Protein AF-A0A838GQW8-F1 (afdb_monomer_lite)

Secondary structure (DSSP, 8-state):
----STTTSS-EEEEEE-TTSEEEEEE-TTTTTS---TT-S-EEEEE----

Foldseek 3Di:
DDDPCVCVQWAWDDWDQDPVRKIWTWHDQPVVPHDDDPPPIDIDIHHDDDD

Radius of gyration: 12.1 Å; chains: 1; bounding box: 30×23×28 Å

Sequence (51 aa):
PVAWFTGEYGRLRDVVEAPDGTLWLVTNNTDGRGDPRDGDDRILQVQRVPG

Structure (mmCIF, N/CA/C/O backbone):
data_AF-A0A838GQW8-F1
#
_entry.id   AF-A0A838GQW8-F1
#
loop_
_atom_site.group_PDB
_atom_site.id
_atom_site.type_symbol
_atom_site.label_atom_id
_atom_site.label_alt_id
_atom_site.label_comp_id
_atom_site.label_asym_id
_atom_site.label_entity_id
_atom_site.label_seq_id
_atom_site.pdbx_PDB_ins_code
_atom_site.Cartn_x
_atom_site.Cartn_y
_atom_site.Cartn_z
_atom_site.occupancy
_atom_site.B_iso_or_equiv
_atom_site.auth_seq_id
_atom_site.auth_comp_id
_atom_site.auth_asym_id
_atom_site.auth_atom_id
_atom_site.pdbx_PDB_model_num
ATOM 1 N N . PRO A 1 1 ? -9.752 -15.977 10.783 1.00 81.44 1 PRO A N 1
ATOM 2 C CA . PRO A 1 1 ? -9.088 -14.835 10.105 1.00 81.44 1 PRO A CA 1
ATOM 3 C C . PRO A 1 1 ? -9.355 -14.930 8.599 1.00 81.44 1 PRO A C 1
ATOM 5 O O . PRO A 1 1 ? -9.452 -16.046 8.097 1.00 81.44 1 PRO A O 1
ATOM 8 N N . VAL A 1 2 ? -9.503 -13.797 7.910 1.00 86.75 2 VAL A N 1
ATOM 9 C CA . VAL A 1 2 ? -9.713 -13.733 6.452 1.00 86.75 2 VAL A CA 1
ATOM 10 C C . VAL A 1 2 ? -8.512 -13.027 5.835 1.00 86.75 2 VAL A C 1
ATOM 12 O O . VAL A 1 2 ? -8.071 -12.008 6.364 1.00 86.75 2 VAL A O 1
ATOM 15 N N . ALA A 1 3 ? -7.962 -13.588 4.759 1.00 90.19 3 ALA A N 1
ATOM 16 C CA . ALA A 1 3 ? -6.888 -12.953 4.005 1.00 90.19 3 ALA A CA 1
ATOM 17 C C . ALA A 1 3 ? -7.470 -11.894 3.059 1.00 90.19 3 ALA 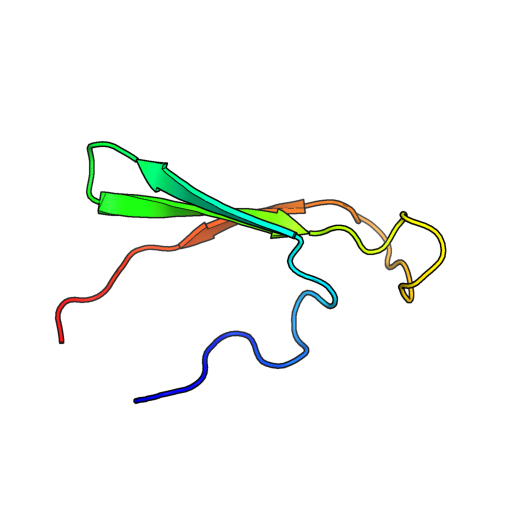A C 1
ATOM 19 O O . ALA A 1 3 ? -8.457 -12.150 2.373 1.00 90.19 3 ALA A O 1
ATOM 20 N N . TRP A 1 4 ? -6.836 -10.725 3.013 1.00 89.69 4 TRP A N 1
ATOM 21 C CA . TRP A 1 4 ? -7.204 -9.609 2.139 1.00 89.69 4 TRP A CA 1
ATOM 22 C C . TRP A 1 4 ? -6.060 -9.325 1.160 1.00 89.69 4 TRP A C 1
ATOM 24 O O . TRP A 1 4 ? -4.904 -9.617 1.471 1.00 89.69 4 TRP A O 1
ATOM 34 N N . PHE A 1 5 ? -6.382 -8.784 -0.020 1.00 91.81 5 PHE A N 1
ATOM 35 C CA . PHE A 1 5 ? -5.421 -8.301 -1.031 1.00 91.81 5 PHE A CA 1
ATOM 36 C C . PHE A 1 5 ? -4.350 -9.315 -1.464 1.00 91.81 5 PHE A C 1
ATOM 38 O O . PHE A 1 5 ? -3.239 -8.945 -1.849 1.00 91.81 5 PHE A O 1
ATOM 45 N N . THR A 1 6 ? -4.649 -10.613 -1.378 1.00 94.38 6 THR A N 1
ATOM 46 C CA . THR A 1 6 ? -3.664 -11.665 -1.660 1.00 94.38 6 THR A CA 1
ATOM 47 C C . THR A 1 6 ? -3.203 -11.581 -3.114 1.00 94.38 6 THR A C 1
ATOM 49 O O . THR A 1 6 ? -3.973 -11.839 -4.032 1.00 94.38 6 THR A O 1
ATOM 52 N N . GLY A 1 7 ? -1.937 -11.201 -3.310 1.00 93.50 7 GLY A N 1
ATOM 53 C CA . GLY A 1 7 ? -1.309 -11.048 -4.626 1.00 93.50 7 GLY A CA 1
ATOM 54 C C . GLY A 1 7 ? -1.703 -9.787 -5.404 1.00 93.50 7 GLY A C 1
ATOM 55 O O . GLY A 1 7 ? -1.054 -9.484 -6.401 1.00 93.50 7 GLY A O 1
ATOM 56 N N . GLU A 1 8 ? -2.701 -9.028 -4.946 1.00 96.06 8 GLU A N 1
ATOM 57 C CA . GLU A 1 8 ? -3.291 -7.908 -5.693 1.00 96.06 8 GLU A CA 1
ATOM 58 C C . GLU A 1 8 ? -2.299 -6.760 -5.920 1.00 96.06 8 GLU A C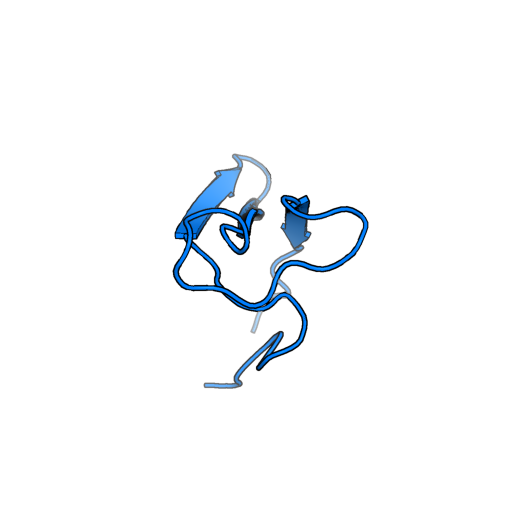 1
ATOM 60 O O . GLU A 1 8 ? -2.136 -6.287 -7.042 1.00 96.06 8 GLU A O 1
ATOM 65 N N . TYR A 1 9 ? -1.579 -6.355 -4.870 1.00 96.81 9 TYR A N 1
ATOM 66 C CA . TYR A 1 9 ? -0.623 -5.239 -4.921 1.00 96.81 9 TYR A CA 1
ATOM 67 C C . TYR A 1 9 ? 0.842 -5.687 -4.967 1.00 96.81 9 TYR A C 1
ATOM 69 O O . TYR A 1 9 ? 1.751 -4.861 -4.938 1.00 96.81 9 TYR A O 1
ATOM 77 N N . GLY A 1 10 ? 1.096 -6.996 -5.042 1.00 96.69 10 GLY A N 1
ATOM 78 C CA . GLY A 1 10 ? 2.443 -7.545 -4.916 1.00 96.69 10 GLY A CA 1
ATOM 79 C C . GLY A 1 10 ? 2.987 -7.428 -3.489 1.00 96.69 10 GLY A C 1
ATOM 80 O O . GLY A 1 10 ? 2.343 -7.850 -2.528 1.00 96.69 10 GLY A O 1
ATOM 81 N N . ARG A 1 11 ? 4.208 -6.911 -3.352 1.00 97.38 11 ARG A N 1
ATOM 82 C CA . ARG A 1 11 ? 4.932 -6.827 -2.082 1.00 97.38 11 ARG A CA 1
ATOM 83 C C . ARG A 1 11 ? 4.447 -5.636 -1.264 1.00 97.38 11 ARG A C 1
ATOM 85 O O . ARG A 1 11 ? 4.615 -4.490 -1.671 1.00 97.38 11 ARG A O 1
ATOM 92 N N . LEU A 1 12 ? 3.930 -5.916 -0.073 1.00 96.50 12 LEU A N 1
ATOM 93 C CA . LEU A 1 12 ? 3.654 -4.915 0.958 1.00 96.50 12 LEU A CA 1
ATOM 94 C C . LEU A 1 12 ? 4.871 -4.796 1.881 1.00 96.50 12 LEU A C 1
ATOM 96 O O . LEU A 1 12 ? 5.449 -5.815 2.269 1.00 96.50 12 LEU A O 1
ATOM 100 N N . ARG A 1 13 ? 5.278 -3.568 2.216 1.00 96.88 13 ARG A N 1
ATOM 101 C CA . ARG A 1 13 ? 6.480 -3.313 3.028 1.00 96.88 13 ARG A CA 1
ATOM 102 C C . ARG A 1 13 ? 6.168 -2.867 4.448 1.00 96.88 13 ARG A C 1
ATOM 104 O O . ARG A 1 13 ? 6.867 -3.304 5.357 1.00 96.88 13 ARG A O 1
ATOM 111 N N . ASP A 1 14 ? 5.178 -2.001 4.616 1.00 97.75 14 ASP A N 1
ATOM 112 C CA . ASP A 1 14 ? 4.821 -1.445 5.919 1.00 97.75 14 ASP A CA 1
ATOM 113 C C . ASP A 1 14 ? 3.330 -1.097 5.993 1.00 97.75 14 ASP A C 1
ATOM 115 O O . ASP A 1 14 ? 2.667 -0.950 4.958 1.00 97.75 14 ASP A O 1
ATOM 119 N N . VAL A 1 15 ? 2.824 -0.976 7.220 1.00 96.69 15 VAL A N 1
ATOM 120 C CA . VAL A 1 15 ? 1.453 -0.571 7.535 1.00 96.69 15 VAL A CA 1
ATOM 121 C C . VAL A 1 15 ? 1.431 0.314 8.779 1.00 96.69 15 VAL A C 1
ATOM 123 O O . VAL A 1 15 ? 2.041 -0.010 9.795 1.00 96.69 15 VAL A O 1
ATOM 126 N N . VAL A 1 16 ? 0.684 1.415 8.719 1.00 97.75 16 VAL A N 1
ATOM 127 C CA . VAL A 1 16 ? 0.485 2.332 9.847 1.00 97.75 16 VAL A CA 1
ATOM 128 C C . VAL A 1 16 ? -1.002 2.623 10.014 1.00 97.75 16 VAL A C 1
ATOM 130 O O . VAL A 1 16 ? -1.704 2.887 9.040 1.00 97.75 16 VAL A O 1
ATOM 133 N N . GLU A 1 17 ? -1.486 2.590 11.252 1.00 97.31 17 GLU A N 1
ATOM 134 C CA . GLU A 1 17 ? -2.840 3.022 11.597 1.00 97.31 17 GLU A CA 1
ATOM 135 C C . GLU A 1 17 ? -2.859 4.540 11.833 1.00 97.31 17 GLU A C 1
ATOM 137 O O . GLU A 1 17 ? -2.065 5.077 12.608 1.00 97.31 17 GLU A O 1
ATOM 142 N N . ALA A 1 18 ? -3.750 5.242 11.138 1.00 96.25 18 ALA A N 1
ATOM 143 C CA . ALA A 1 18 ? -4.019 6.655 11.356 1.00 96.25 18 ALA A CA 1
ATOM 144 C C . ALA A 1 18 ? -4.939 6.863 12.574 1.00 96.25 18 ALA A C 1
ATOM 146 O O . ALA A 1 18 ? -5.661 5.946 12.965 1.00 96.25 18 ALA A O 1
ATOM 147 N N . PRO A 1 19 ? -4.984 8.078 13.159 1.00 96.19 19 PRO A N 1
ATOM 148 C CA . PRO A 1 19 ? -5.834 8.361 14.320 1.00 96.19 19 PRO A CA 1
ATOM 149 C C . PRO A 1 19 ? -7.334 8.115 14.104 1.00 96.19 19 PRO A C 1
ATOM 151 O O . PRO A 1 19 ? -8.064 7.941 15.075 1.00 96.19 19 PRO A O 1
ATOM 154 N N . ASP A 1 20 ? -7.799 8.117 12.853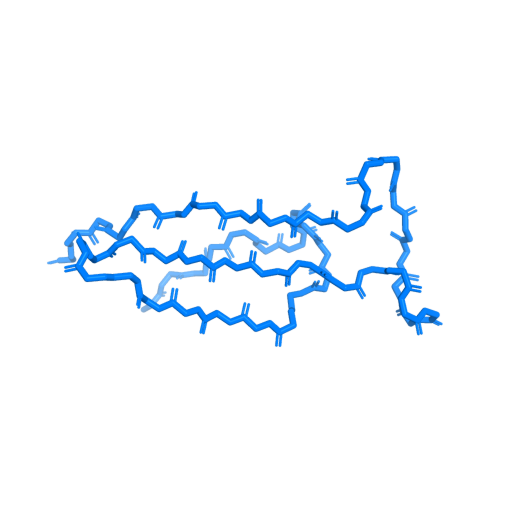 1.00 94.62 20 ASP A N 1
ATOM 155 C CA . ASP A 1 20 ? -9.189 7.839 12.480 1.00 94.62 20 ASP A CA 1
ATOM 156 C C . ASP A 1 20 ? -9.493 6.336 12.298 1.00 94.62 20 ASP A C 1
ATOM 158 O O . ASP A 1 20 ? -10.614 5.979 11.942 1.00 94.62 20 ASP A O 1
ATOM 162 N N . GLY A 1 21 ? -8.518 5.453 12.553 1.00 93.88 21 GLY A N 1
ATOM 163 C CA . GLY A 1 21 ? -8.641 3.999 12.402 1.00 93.88 21 GLY A CA 1
ATOM 164 C C . GLY A 1 21 ? -8.395 3.487 10.979 1.00 93.88 21 GLY A C 1
ATOM 165 O O . GLY A 1 21 ? -8.476 2.281 10.726 1.00 93.88 21 GLY A O 1
ATOM 166 N N . THR A 1 22 ? -8.076 4.375 10.037 1.00 96.00 22 THR A N 1
ATOM 167 C CA . THR A 1 22 ? -7.678 3.990 8.683 1.00 96.00 22 THR A CA 1
ATOM 168 C C . THR A 1 22 ? -6.294 3.345 8.686 1.00 96.00 22 THR A C 1
ATOM 170 O O . THR A 1 22 ? -5.375 3.840 9.337 1.00 96.00 22 THR A O 1
ATOM 173 N N . LEU A 1 23 ? -6.093 2.300 7.884 1.00 96.12 23 LEU A N 1
ATOM 174 C CA . LEU A 1 23 ? -4.769 1.730 7.641 1.00 96.12 23 LEU A CA 1
ATOM 175 C C . LEU A 1 23 ? -4.142 2.319 6.374 1.00 96.12 23 LEU A C 1
ATOM 177 O O . LEU A 1 23 ? -4.744 2.288 5.300 1.00 96.12 23 LEU A O 1
ATOM 181 N N . TRP A 1 24 ? -2.909 2.799 6.497 1.00 97.56 24 TRP A N 1
ATOM 182 C CA . TRP A 1 24 ? -2.057 3.224 5.391 1.00 97.56 24 TRP A CA 1
ATOM 183 C C . TRP A 1 24 ? -1.000 2.165 5.119 1.00 97.56 24 TRP A C 1
ATOM 185 O O . TRP A 1 24 ? -0.303 1.745 6.039 1.00 97.56 24 TRP A O 1
ATOM 195 N N . LEU A 1 25 ? -0.882 1.728 3.868 1.00 97.62 25 LEU A N 1
ATOM 196 C CA . LEU A 1 25 ? 0.069 0.701 3.447 1.00 97.62 25 LEU A CA 1
ATOM 197 C C . LEU A 1 25 ? 0.961 1.234 2.330 1.00 97.62 25 LEU A C 1
ATOM 199 O O . LEU A 1 25 ? 0.525 2.063 1.533 1.00 97.62 25 LEU A O 1
ATOM 203 N N . VAL A 1 26 ? 2.181 0.710 2.228 1.00 98.19 26 VAL A N 1
ATOM 204 C CA . VAL A 1 26 ? 3.104 1.026 1.128 1.00 98.19 26 VAL A CA 1
ATOM 205 C C . VAL A 1 26 ? 3.543 -0.242 0.394 1.00 98.19 26 VAL A C 1
ATOM 207 O O . VAL A 1 26 ? 3.938 -1.233 1.026 1.00 98.19 26 VAL A O 1
ATOM 210 N N . THR A 1 27 ? 3.460 -0.228 -0.940 1.00 98.38 27 THR A N 1
ATOM 211 C CA . THR A 1 27 ? 4.034 -1.290 -1.782 1.00 98.38 27 THR A CA 1
ATOM 212 C C . THR A 1 27 ? 5.530 -1.071 -1.977 1.00 98.38 27 THR A C 1
ATOM 214 O O . THR A 1 27 ? 6.049 0.027 -1.786 1.00 98.38 27 THR A O 1
ATOM 217 N N . ASN A 1 28 ? 6.252 -2.131 -2.329 1.00 97.94 28 ASN A N 1
ATOM 218 C CA . ASN A 1 28 ? 7.690 -2.051 -2.574 1.00 97.94 28 ASN A CA 1
ATOM 219 C C . ASN A 1 28 ? 8.112 -3.013 -3.691 1.00 97.94 28 ASN A C 1
ATOM 221 O O . ASN A 1 28 ? 8.991 -3.854 -3.527 1.00 97.94 28 ASN A O 1
ATOM 225 N N . ASN A 1 29 ? 7.421 -2.953 -4.821 1.00 98.44 29 ASN A N 1
ATOM 226 C CA . ASN A 1 29 ? 7.670 -3.809 -5.974 1.00 98.44 29 ASN A CA 1
ATOM 227 C C . ASN A 1 29 ? 8.943 -3.392 -6.725 1.00 98.44 29 ASN A C 1
ATOM 229 O O . ASN A 1 29 ? 9.564 -4.237 -7.366 1.00 98.44 29 ASN A O 1
ATOM 233 N N . THR A 1 30 ? 9.376 -2.131 -6.594 1.00 97.94 30 THR A N 1
ATOM 234 C CA . THR A 1 30 ? 10.541 -1.575 -7.308 1.00 97.94 30 THR A CA 1
ATOM 235 C C . THR A 1 30 ? 11.894 -1.802 -6.610 1.00 97.94 30 THR A C 1
ATOM 237 O O . THR A 1 30 ? 12.921 -1.317 -7.078 1.00 97.94 30 THR A O 1
ATOM 240 N N . ASP A 1 31 ? 11.946 -2.594 -5.529 1.00 96.81 31 ASP A N 1
ATOM 241 C CA . ASP A 1 31 ? 13.169 -2.842 -4.736 1.00 96.81 31 ASP A CA 1
ATOM 242 C C . ASP A 1 31 ? 14.146 -3.873 -5.334 1.00 96.81 31 ASP A C 1
ATOM 244 O O . ASP A 1 31 ? 15.104 -4.291 -4.677 1.00 96.81 31 ASP A O 1
ATOM 248 N N . GLY A 1 32 ? 13.894 -4.310 -6.569 1.00 97.00 32 GLY A N 1
ATOM 249 C CA . GLY A 1 32 ? 14.676 -5.333 -7.265 1.00 97.00 32 GLY A CA 1
ATOM 250 C C . GLY A 1 32 ? 14.332 -6.776 -6.882 1.00 97.00 32 GLY A C 1
ATOM 251 O O . GLY A 1 32 ? 14.993 -7.696 -7.358 1.00 97.00 32 GLY A O 1
ATOM 252 N N . ARG A 1 33 ? 13.319 -7.000 -6.032 1.00 95.31 33 ARG A N 1
ATOM 253 C CA . ARG A 1 33 ? 12.832 -8.341 -5.649 1.00 95.31 33 ARG A CA 1
ATOM 254 C C . ARG A 1 33 ? 11.376 -8.589 -6.044 1.00 95.31 33 ARG A C 1
ATOM 256 O O . ARG A 1 33 ? 10.866 -9.682 -5.796 1.00 95.31 33 ARG A O 1
ATOM 263 N N . GLY A 1 34 ? 10.696 -7.575 -6.573 1.00 92.88 34 GLY A N 1
ATOM 264 C CA . GLY A 1 34 ? 9.325 -7.658 -7.067 1.00 92.88 34 GLY A CA 1
ATOM 265 C C . GLY A 1 34 ? 9.237 -7.839 -8.581 1.00 92.88 34 GLY A C 1
ATOM 266 O O . GLY A 1 34 ? 10.245 -7.952 -9.274 1.00 92.88 34 GLY A O 1
ATOM 267 N N . ASP A 1 35 ? 7.998 -7.833 -9.066 1.00 95.88 35 ASP A N 1
ATOM 268 C CA . ASP A 1 35 ? 7.633 -7.728 -10.480 1.00 95.88 35 ASP A CA 1
ATOM 269 C C . ASP A 1 35 ? 6.903 -6.382 -10.660 1.00 95.88 35 ASP A C 1
ATOM 271 O O . ASP A 1 35 ? 5.694 -6.313 -10.402 1.00 95.88 35 ASP A O 1
ATOM 275 N N . PRO A 1 36 ? 7.638 -5.278 -10.925 1.00 97.31 36 PRO A N 1
ATOM 276 C CA . PRO A 1 36 ? 7.065 -3.938 -10.981 1.00 97.31 36 PRO A CA 1
ATOM 277 C C . PRO A 1 36 ? 5.993 -3.816 -12.058 1.00 97.31 36 PRO A C 1
ATOM 279 O O . PRO A 1 36 ? 6.181 -4.256 -13.192 1.00 97.31 36 PRO A O 1
ATOM 282 N N . ARG A 1 37 ? 4.891 -3.148 -11.722 1.00 97.12 37 ARG A N 1
ATOM 283 C CA . ARG A 1 37 ? 3.841 -2.785 -12.678 1.00 97.12 37 ARG A CA 1
ATOM 284 C C . ARG A 1 37 ? 3.812 -1.281 -12.883 1.00 97.12 37 ARG A C 1
ATOM 286 O O . ARG A 1 37 ? 4.276 -0.514 -12.040 1.00 97.12 37 ARG A O 1
ATOM 293 N N . ASP A 1 38 ? 3.194 -0.855 -13.978 1.00 97.62 38 ASP A N 1
ATOM 294 C CA . ASP A 1 38 ? 2.939 0.562 -14.207 1.00 97.62 38 ASP A CA 1
ATOM 295 C C . ASP A 1 38 ? 2.175 1.167 -13.015 1.00 97.62 38 ASP A C 1
ATOM 297 O O . ASP A 1 38 ? 1.146 0.651 -12.554 1.00 97.62 38 ASP A O 1
ATOM 301 N N . GLY A 1 39 ? 2.718 2.267 -12.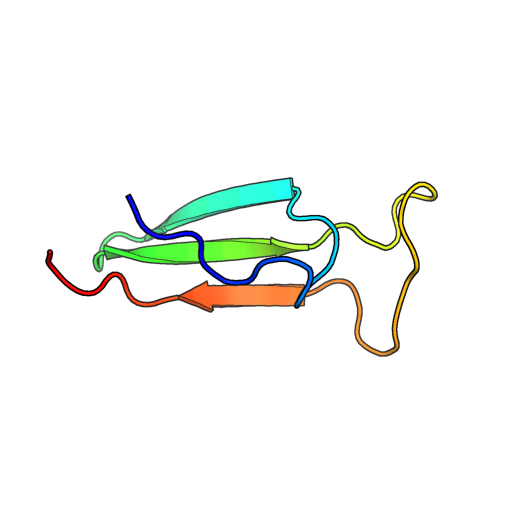492 1.00 96.44 39 GLY A N 1
ATOM 302 C CA . GLY A 1 39 ? 2.186 2.954 -11.318 1.00 96.44 39 GLY A CA 1
ATOM 303 C C . GLY A 1 39 ? 2.614 2.374 -9.967 1.00 96.44 39 GLY A C 1
ATOM 304 O O . G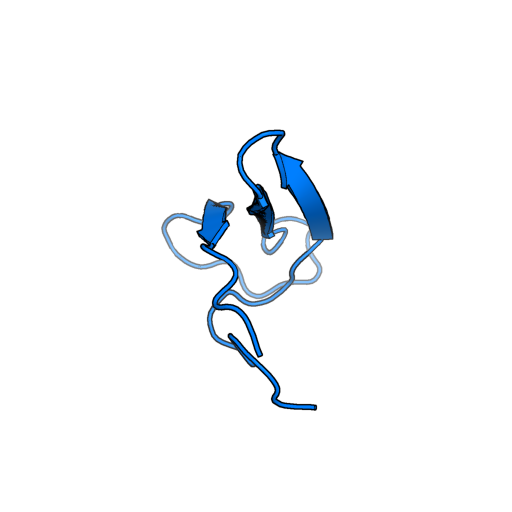LY A 1 39 ? 2.039 2.775 -8.958 1.00 96.44 39 GLY A O 1
ATOM 305 N N . ASP A 1 40 ? 3.575 1.450 -9.920 1.00 97.88 40 ASP A N 1
ATOM 306 C CA . ASP A 1 40 ? 4.281 1.124 -8.678 1.00 97.88 40 ASP A CA 1
ATOM 307 C C . ASP A 1 40 ? 5.386 2.160 -8.382 1.00 97.88 40 ASP A C 1
ATOM 309 O O . ASP A 1 40 ? 5.998 2.718 -9.290 1.00 97.88 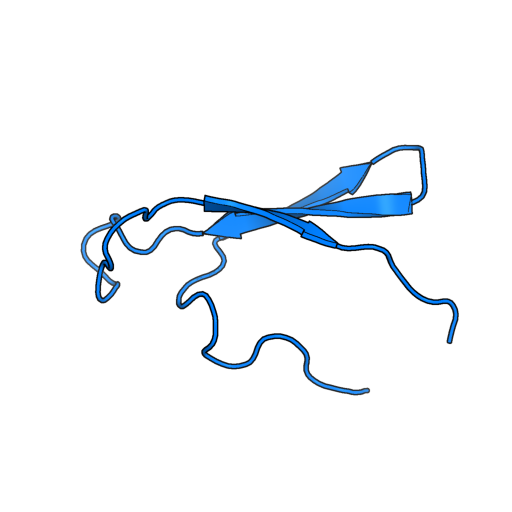40 ASP A O 1
ATOM 313 N N . ASP A 1 41 ? 5.708 2.453 -7.126 1.00 98.12 41 ASP A N 1
ATOM 314 C CA . ASP A 1 41 ? 5.067 1.971 -5.898 1.00 98.12 41 ASP A CA 1
ATOM 315 C C . ASP A 1 41 ? 3.864 2.826 -5.466 1.00 98.12 41 ASP A C 1
ATOM 317 O O . ASP A 1 41 ? 3.729 3.992 -5.839 1.00 98.12 41 ASP A O 1
ATOM 321 N N . ARG A 1 42 ? 2.975 2.240 -4.657 1.00 98.06 42 ARG A N 1
ATOM 322 C CA . ARG A 1 42 ? 1.700 2.832 -4.242 1.00 98.06 42 ARG A CA 1
ATOM 323 C C . ARG A 1 42 ? 1.635 3.016 -2.734 1.00 98.06 42 ARG A C 1
ATOM 325 O O . ARG A 1 42 ? 2.086 2.163 -1.969 1.00 98.06 42 ARG A O 1
ATOM 332 N N . ILE A 1 43 ? 0.979 4.098 -2.324 1.00 98.00 43 ILE A N 1
ATOM 333 C CA . ILE A 1 43 ? 0.446 4.269 -0.971 1.00 98.00 43 ILE A CA 1
ATOM 334 C C . ILE A 1 43 ? -1.050 3.954 -1.034 1.00 98.00 43 ILE A C 1
ATOM 336 O O . ILE A 1 43 ? -1.774 4.541 -1.837 1.00 98.00 43 ILE A O 1
ATOM 340 N N . LEU A 1 44 ? -1.505 3.013 -0.211 1.00 97.31 44 LEU A N 1
ATOM 341 C CA . LEU A 1 44 ? -2.885 2.534 -0.178 1.00 97.31 44 LEU A CA 1
ATOM 342 C C . LEU A 1 44 ? -3.556 2.966 1.124 1.00 97.31 44 LEU A C 1
ATOM 344 O O . LEU A 1 44 ? -2.930 2.931 2.183 1.00 97.31 44 LEU A O 1
ATOM 348 N N . GLN A 1 45 ? -4.837 3.311 1.042 1.00 96.94 45 GLN A N 1
ATOM 349 C CA . GLN A 1 45 ? -5.685 3.624 2.186 1.00 96.94 45 GLN A CA 1
ATOM 350 C C . GLN A 1 45 ? -6.766 2.547 2.305 1.00 96.94 45 GLN A C 1
ATOM 352 O O . GLN A 1 45 ? -7.508 2.309 1.352 1.00 96.94 45 GLN A O 1
ATOM 357 N N . VAL A 1 46 ? -6.868 1.894 3.461 1.00 95.06 46 VAL A N 1
ATOM 358 C CA . VAL A 1 46 ? -7.841 0.823 3.705 1.00 95.06 46 VAL A CA 1
ATOM 359 C C . VAL A 1 46 ? -8.625 1.129 4.970 1.00 95.06 46 VAL A C 1
ATOM 361 O O . VAL A 1 46 ? -8.052 1.318 6.041 1.00 95.06 46 VAL A O 1
ATOM 364 N N . GLN A 1 47 ? -9.951 1.138 4.852 1.00 92.50 47 GLN A N 1
ATOM 365 C CA . GLN A 1 47 ? -10.824 1.248 6.013 1.00 92.50 47 GLN A CA 1
ATOM 366 C C . GLN A 1 47 ? -10.963 -0.102 6.707 1.00 92.50 47 GLN A C 1
ATOM 368 O O . GLN A 1 47 ? -11.303 -1.110 6.080 1.00 92.50 47 GLN A O 1
ATOM 373 N N . ARG A 1 48 ? -10.723 -0.123 8.020 1.00 85.25 48 ARG A N 1
ATOM 374 C CA . ARG A 1 48 ? -10.956 -1.310 8.836 1.00 85.25 48 ARG A CA 1
ATOM 375 C C . ARG A 1 48 ? -12.454 -1.438 9.089 1.00 85.25 48 ARG A C 1
ATOM 377 O O . ARG A 1 48 ? -13.044 -0.624 9.790 1.00 85.25 48 ARG A O 1
ATOM 384 N N . VAL A 1 49 ? -13.073 -2.476 8.539 1.00 76.19 49 VAL A N 1
ATOM 385 C CA . VAL A 1 49 ? -14.456 -2.813 8.894 1.00 76.19 49 VAL A CA 1
ATOM 386 C C . VAL A 1 49 ? -14.433 -3.504 10.265 1.00 76.19 49 VAL A C 1
ATOM 388 O O . VAL A 1 49 ? -13.612 -4.411 10.449 1.00 76.19 49 VAL A O 1
ATOM 391 N N . PRO A 1 50 ? -15.265 -3.093 11.241 1.00 68.31 50 PRO A N 1
ATOM 392 C CA . PRO A 1 50 ? -15.404 -3.831 12.492 1.00 68.31 50 PRO A CA 1
ATOM 393 C C . PRO A 1 50 ? -15.789 -5.288 12.212 1.00 68.31 50 PRO A C 1
ATOM 395 O O . PRO A 1 50 ? -16.588 -5.554 11.311 1.00 68.31 50 PRO A O 1
ATOM 398 N N . GLY A 1 51 ? -15.172 -6.208 12.956 1.00 60.41 51 GLY A N 1
ATOM 399 C CA . GLY A 1 51 ? -15.470 -7.643 12.913 1.00 60.41 51 GLY A CA 1
ATOM 400 C C . GLY A 1 51 ? -16.563 -8.044 13.888 1.00 60.41 51 GLY A C 1
ATOM 401 O O . GLY A 1 51 ? -16.775 -7.296 14.868 1.00 60.41 51 GLY A O 1
#

pLDDT: mean 93.86, std 7.41, range [60.41, 98.44]